Protein AF-A0A3C1U0Y8-F1 (afdb_monomer)

Secondary structure (DSSP, 8-state):
-HHHHHHHHHH---GGGEEEEEE---EE-TTS-EE--EEEEEPTTPPP---TTT-S------HHHHH-GGG------EETTEE-

Mean predicted aligned error: 4.92 Å

pLDDT: mean 93.58, std 6.44, range [65.44, 98.19]

Radius of gyration: 15.97 Å; Cα contacts (8 Å, |Δi|>4): 90; chains: 1; bounding box: 35×29×36 Å

Solvent-accessible surface area (backbone atoms only — not comparable to full-atom values): 5493 Å² total; per-residue (Å²): 108,68,71,50,53,50,40,29,64,42,28,47,40,56,68,87,48,41,49,77,77,49,71,56,80,69,42,73,45,100,86,68,50,80,43,73,48,71,46,63,52,65,51,92,85,67,72,72,44,54,30,76,92,83,29,94,73,85,85,88,74,62,64,71,69,70,70,39,66,91,75,61,82,90,79,75,47,72,58,96,86,39,81,84

Foldseek 3Di:
DVVLVVQCVFWVQDPVQKDWPAWDDWDQDPVGDTDIDTDIDGHPPDHTHGDVVHDPDDDDDDVVCVPPCVPDDDDWDDDVNDTD

Nearest PDB structures (foldseek):
  5t3p-assembly1_A  TM=8.251E-01  e=1.912E-03  Homo sapiens
  5qgk-assembly1_A  TM=9.265E-01  e=9.168E-03  Homo sapiens
  5qhg-assembly1_A  TM=9.287E-01  e=1.514E-02  Homo sapiens
  5cfi-assembly4_D  TM=8.273E-01  e=2.015E+00  Plasmodium falciparum 3D7
  8apo-assembly1_As  TM=2.420E-01  e=6.635E+00  Polytomella magna

Sequence (84 aa):
DTALREAQEEIALPSDAVQVLGGLDAVVSPVGFVVQPVVGLVAADTRLVADPGEVAQVLVLPLDALVDRSRHRRDTYLRNGQPR

Structure (mmCIF, N/CA/C/O backbone):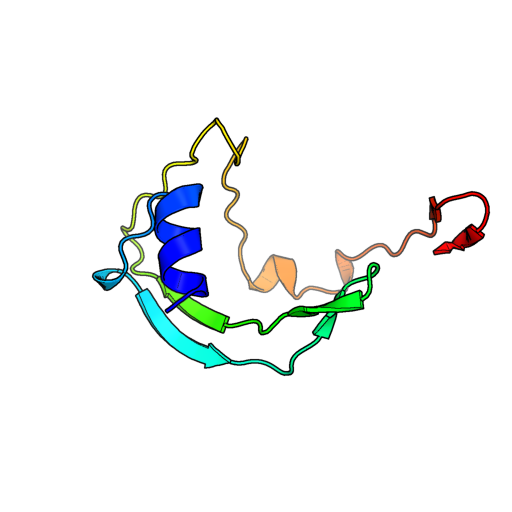
data_AF-A0A3C1U0Y8-F1
#
_entry.id   AF-A0A3C1U0Y8-F1
#
loop_
_atom_site.group_PDB
_atom_site.id
_atom_site.type_symbol
_atom_site.label_atom_id
_atom_site.label_alt_id
_atom_site.label_comp_id
_atom_site.label_asym_id
_atom_site.label_entity_id
_atom_site.label_seq_id
_atom_site.pdbx_PDB_ins_code
_atom_site.Cartn_x
_atom_site.Cartn_y
_atom_site.Cartn_z
_atom_site.occupancy
_atom_site.B_iso_or_equiv
_atom_site.auth_seq_id
_atom_site.auth_comp_id
_atom_site.auth_asym_id
_atom_site.auth_atom_id
_atom_site.pdbx_PDB_model_num
ATOM 1 N N . ASP A 1 1 ? 4.960 -4.085 12.728 1.00 85.31 1 ASP A N 1
ATOM 2 C CA . ASP A 1 1 ? 4.575 -2.896 13.518 1.00 85.31 1 ASP A CA 1
ATOM 3 C C . ASP A 1 1 ? 4.527 -1.632 12.677 1.00 85.31 1 ASP A C 1
ATOM 5 O O . ASP A 1 1 ? 3.430 -1.138 12.472 1.00 85.31 1 ASP A O 1
ATOM 9 N N . THR A 1 2 ? 5.641 -1.156 12.100 1.00 96.56 2 THR A N 1
ATOM 10 C CA . THR A 1 2 ? 5.670 0.107 11.327 1.00 96.56 2 THR A CA 1
ATOM 11 C C . THR A 1 2 ? 4.589 0.213 10.248 1.00 96.56 2 THR A C 1
ATOM 13 O O . THR A 1 2 ? 3.814 1.154 10.285 1.00 96.56 2 THR A O 1
ATOM 16 N N . ALA A 1 3 ? 4.472 -0.766 9.342 1.00 97.25 3 ALA A N 1
ATOM 17 C CA . ALA A 1 3 ? 3.492 -0.706 8.250 1.00 97.25 3 ALA A CA 1
ATOM 18 C C . ALA A 1 3 ? 2.030 -0.612 8.730 1.00 97.25 3 ALA A C 1
ATOM 20 O O . ALA A 1 3 ? 1.223 0.055 8.097 1.00 97.25 3 ALA A O 1
ATOM 21 N N . LEU A 1 4 ? 1.692 -1.267 9.848 1.00 97.50 4 LEU A N 1
ATOM 22 C CA . LEU A 1 4 ? 0.341 -1.208 10.414 1.00 97.50 4 LEU A CA 1
ATOM 23 C C . LEU A 1 4 ? 0.079 0.139 11.085 1.00 97.50 4 LEU A C 1
ATOM 25 O O . LEU A 1 4 ? -1.010 0.678 10.937 1.00 97.50 4 LEU A O 1
ATOM 29 N N . ARG A 1 5 ? 1.077 0.682 11.795 1.00 98.00 5 ARG A N 1
ATOM 30 C CA . ARG A 1 5 ? 0.976 2.006 12.412 1.00 98.00 5 ARG A CA 1
ATOM 31 C C . ARG A 1 5 ? 0.760 3.089 11.348 1.00 98.00 5 ARG A C 1
ATOM 33 O O . ARG A 1 5 ? -0.204 3.830 11.467 1.00 98.00 5 ARG A O 1
ATOM 40 N N . GLU A 1 6 ? 1.589 3.128 10.302 1.00 98.19 6 GLU A N 1
ATOM 41 C CA . GLU A 1 6 ? 1.438 4.128 9.228 1.00 98.19 6 GLU A CA 1
ATOM 42 C C . GLU A 1 6 ? 0.091 3.976 8.511 1.00 98.19 6 GLU A C 1
ATOM 44 O O . GLU A 1 6 ? -0.617 4.953 8.322 1.00 98.19 6 GLU A O 1
ATOM 49 N N . ALA A 1 7 ? -0.338 2.749 8.182 1.00 97.94 7 ALA A N 1
ATOM 50 C CA . ALA A 1 7 ? -1.642 2.546 7.547 1.00 97.94 7 ALA A CA 1
ATOM 51 C C . ALA A 1 7 ? -2.816 2.996 8.441 1.00 97.94 7 ALA A C 1
ATOM 53 O O . ALA A 1 7 ? -3.847 3.452 7.942 1.00 97.94 7 ALA A O 1
ATOM 54 N N . GLN A 1 8 ? -2.679 2.878 9.762 1.00 97.81 8 GLN A N 1
ATOM 55 C CA . GLN A 1 8 ? -3.664 3.406 10.696 1.00 97.81 8 GLN A CA 1
ATOM 56 C C . GLN A 1 8 ? -3.663 4.942 10.721 1.00 97.81 8 GLN A C 1
ATOM 58 O O . GLN A 1 8 ? -4.737 5.534 10.770 1.00 97.81 8 GLN A O 1
ATOM 63 N N . GLU A 1 9 ? -2.494 5.581 10.688 1.00 98.06 9 GLU A N 1
ATOM 64 C CA . GLU A 1 9 ? -2.358 7.045 10.684 1.00 98.06 9 GLU A CA 1
ATOM 65 C C . GLU A 1 9 ? -2.853 7.652 9.358 1.00 98.06 9 GLU A C 1
ATOM 67 O O . GLU A 1 9 ? -3.699 8.541 9.365 1.00 98.06 9 GLU A O 1
ATOM 72 N N . GLU A 1 10 ? -2.426 7.103 8.221 1.00 98.19 10 GLU A N 1
ATOM 73 C CA . GLU A 1 10 ? -2.662 7.670 6.888 1.00 98.19 10 GLU A CA 1
ATOM 74 C C . GLU A 1 10 ? -4.074 7.414 6.335 1.00 98.19 10 GLU A C 1
ATOM 76 O O . GLU A 1 10 ? -4.638 8.254 5.627 1.00 98.19 10 GLU A O 1
ATOM 81 N N . ILE A 1 11 ? -4.639 6.225 6.584 1.00 97.88 11 ILE A N 1
ATOM 82 C CA . ILE A 1 11 ? -5.910 5.787 5.972 1.00 97.88 11 ILE A CA 1
ATOM 83 C C . ILE A 1 11 ? -6.911 5.202 6.975 1.00 97.88 11 ILE A C 1
ATOM 85 O O . ILE A 1 11 ? -7.896 4.570 6.569 1.00 97.88 11 ILE A O 1
ATOM 89 N N . ALA A 1 12 ? -6.673 5.401 8.275 1.00 97.44 12 ALA A N 1
ATOM 90 C C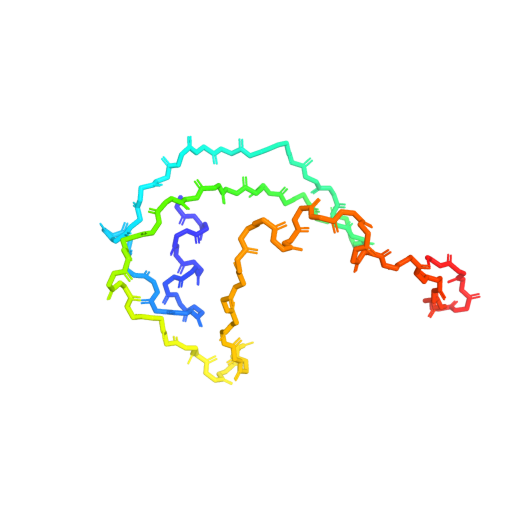A . ALA A 1 12 ? -7.514 4.905 9.362 1.00 97.44 12 ALA A CA 1
ATOM 91 C C . ALA A 1 12 ? -7.746 3.384 9.326 1.00 97.44 12 ALA A C 1
ATOM 93 O O . ALA A 1 12 ? -8.794 2.917 9.769 1.00 97.44 12 ALA A O 1
ATOM 94 N N . LEU A 1 13 ? -6.793 2.605 8.797 1.00 97.56 13 LEU A N 1
ATOM 95 C CA . LEU A 1 13 ? -6.899 1.148 8.734 1.00 97.56 13 LEU A CA 1
ATOM 96 C C . LEU A 1 13 ? -6.744 0.539 10.139 1.00 97.56 13 LEU A C 1
ATOM 98 O O . LEU A 1 13 ? -5.648 0.602 10.700 1.00 97.56 13 LEU A O 1
ATOM 102 N N . PRO A 1 14 ? -7.790 -0.083 10.717 1.00 96.25 14 PRO A N 1
ATOM 103 C CA . PRO A 1 14 ? -7.670 -0.734 12.014 1.00 96.25 14 PRO A CA 1
ATOM 104 C C . PRO A 1 14 ? -6.734 -1.941 11.916 1.00 96.25 14 PRO A C 1
ATOM 106 O O . PRO A 1 14 ? -6.830 -2.746 10.988 1.00 96.25 14 PRO A O 1
ATOM 109 N N . SER A 1 15 ? -5.824 -2.087 12.877 1.00 94.00 15 SER A N 1
ATOM 110 C CA . SER A 1 15 ? -4.837 -3.174 12.867 1.00 94.00 15 SER A CA 1
ATOM 111 C C . SER A 1 15 ? -5.466 -4.562 13.030 1.00 94.00 15 SER A C 1
ATOM 113 O O . SER A 1 15 ? -4.904 -5.543 12.549 1.00 94.00 15 SER A O 1
ATOM 115 N N . ASP A 1 16 ? -6.643 -4.647 13.650 1.00 94.94 16 ASP A N 1
ATOM 116 C CA . ASP A 1 16 ? -7.447 -5.862 13.799 1.00 94.94 16 ASP A CA 1
ATOM 117 C C . ASP A 1 16 ? -8.281 -6.207 12.551 1.00 94.94 16 ASP A C 1
ATOM 119 O O . ASP A 1 16 ? -8.727 -7.345 12.407 1.00 94.94 16 ASP A O 1
ATOM 123 N N . ALA A 1 17 ? -8.440 -5.266 11.616 1.00 96.69 17 ALA A N 1
ATOM 124 C CA . ALA A 1 17 ? -9.111 -5.480 10.334 1.00 96.69 17 ALA A CA 1
ATOM 125 C C . ALA A 1 17 ? -8.177 -6.036 9.240 1.00 96.69 17 ALA A C 1
ATOM 127 O O . ALA A 1 17 ? -8.618 -6.276 8.110 1.00 96.69 17 ALA A O 1
ATOM 128 N N . VAL A 1 18 ? -6.892 -6.246 9.559 1.00 97.19 18 VAL A N 1
ATOM 129 C CA . VAL A 1 18 ? -5.882 -6.791 8.645 1.00 97.19 18 VAL A CA 1
ATOM 130 C C . VAL A 1 18 ? -5.275 -8.085 9.160 1.00 97.19 18 VAL A C 1
ATOM 132 O O . VAL A 1 18 ? -4.726 -8.163 10.256 1.00 97.19 18 VAL A O 1
ATOM 135 N N . GLN A 1 19 ? -5.251 -9.085 8.284 1.00 97.75 19 GLN A N 1
ATOM 136 C CA . GLN A 1 19 ? -4.397 -10.253 8.434 1.00 97.75 19 GLN A CA 1
ATOM 137 C C . GLN A 1 19 ? -3.120 -10.057 7.613 1.00 97.75 19 GLN A C 1
ATOM 139 O O . GLN A 1 19 ? -3.150 -10.089 6.383 1.00 97.75 19 GLN A O 1
ATOM 144 N N . VAL A 1 20 ? -1.976 -9.898 8.278 1.00 97.19 20 VAL A N 1
ATOM 145 C CA . VAL A 1 20 ? -0.676 -9.855 7.593 1.00 97.19 20 VAL A CA 1
ATOM 146 C C . VAL A 1 20 ? -0.354 -11.233 7.014 1.00 97.19 20 VAL A C 1
ATOM 148 O O . VAL A 1 20 ? -0.301 -12.224 7.741 1.00 97.19 20 VAL A O 1
ATOM 151 N N . LEU A 1 21 ? -0.123 -11.290 5.702 1.00 97.81 21 LEU A N 1
ATOM 152 C CA . LEU A 1 21 ? 0.229 -12.516 4.981 1.00 97.81 21 LEU A CA 1
ATOM 153 C C . LEU A 1 21 ? 1.745 -12.741 4.935 1.00 97.81 21 LEU A C 1
ATOM 155 O O . LEU A 1 21 ? 2.196 -13.883 4.902 1.00 97.81 21 LEU A O 1
ATOM 159 N N . GLY A 1 22 ? 2.532 -11.664 4.937 1.00 97.12 22 GLY A N 1
ATOM 160 C CA . GLY A 1 22 ? 3.991 -11.734 4.941 1.00 97.12 22 GLY A CA 1
ATOM 161 C C . GLY A 1 22 ? 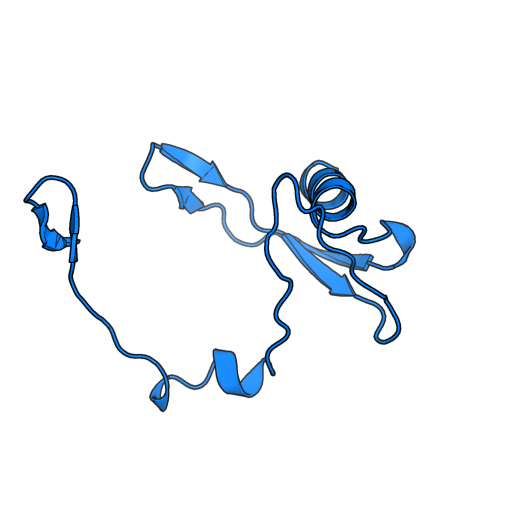4.659 -10.527 4.289 1.00 97.12 22 GLY A C 1
ATOM 162 O O . GLY A 1 22 ? 3.996 -9.590 3.840 1.00 97.12 22 GLY A O 1
ATOM 163 N N . GLY A 1 23 ? 5.990 -10.555 4.256 1.00 97.56 23 GLY A N 1
ATOM 164 C CA . GLY A 1 23 ? 6.811 -9.570 3.555 1.00 97.56 23 GLY A CA 1
ATOM 165 C C . GLY A 1 23 ? 7.191 -10.032 2.149 1.00 97.56 23 GLY A C 1
ATOM 166 O O . GLY A 1 23 ? 7.333 -11.229 1.907 1.00 97.56 23 GLY A O 1
ATOM 167 N N . LEU A 1 24 ? 7.374 -9.077 1.238 1.00 97.38 24 LEU A N 1
ATOM 168 C CA . LEU A 1 24 ? 8.041 -9.311 -0.049 1.00 97.38 24 LEU A CA 1
ATOM 169 C C . LEU A 1 24 ? 9.535 -8.987 0.062 1.00 97.38 24 LEU A C 1
ATOM 171 O O . LEU A 1 24 ? 9.990 -8.491 1.092 1.00 97.38 24 LEU A O 1
ATOM 175 N N . ASP A 1 25 ? 10.299 -9.222 -1.002 1.00 97.81 25 ASP A N 1
ATOM 176 C CA . ASP A 1 25 ? 11.698 -8.803 -1.045 1.00 97.81 25 ASP A CA 1
ATOM 177 C C . ASP A 1 25 ? 11.825 -7.288 -0.839 1.00 97.81 25 ASP A C 1
ATOM 179 O O . ASP A 1 25 ? 11.071 -6.488 -1.405 1.00 97.81 25 ASP A O 1
ATOM 183 N N . ALA A 1 26 ? 12.792 -6.894 -0.010 1.00 97.00 26 ALA A N 1
ATOM 184 C CA . ALA A 1 26 ? 13.079 -5.491 0.232 1.00 97.00 26 ALA A CA 1
ATOM 185 C C . ALA A 1 26 ? 13.566 -4.806 -1.052 1.00 97.00 26 ALA A C 1
ATOM 187 O O . ALA A 1 26 ? 14.330 -5.371 -1.838 1.00 97.00 26 ALA A O 1
ATOM 188 N N . VAL A 1 27 ? 13.161 -3.551 -1.236 1.00 96.19 27 VAL A N 1
ATOM 189 C CA . VAL A 1 27 ? 13.542 -2.736 -2.393 1.00 96.19 27 VAL A CA 1
ATOM 190 C C . VAL A 1 27 ? 14.285 -1.487 -1.944 1.00 96.19 27 VAL A C 1
ATOM 192 O O . VAL A 1 27 ? 13.994 -0.914 -0.896 1.00 96.19 27 VAL A O 1
ATOM 195 N N . VAL A 1 28 ? 15.250 -1.040 -2.745 1.00 95.50 28 VAL A N 1
ATOM 196 C CA . VAL A 1 28 ? 15.946 0.228 -2.504 1.00 95.50 28 VAL A CA 1
ATOM 197 C C . VAL A 1 28 ? 15.227 1.329 -3.275 1.00 95.50 28 VAL A C 1
ATOM 199 O O . VAL A 1 28 ? 15.127 1.285 -4.501 1.00 95.50 28 VAL A O 1
ATOM 202 N N . SER A 1 29 ? 14.710 2.319 -2.553 1.00 92.25 29 SER A N 1
ATOM 203 C CA . SER A 1 29 ? 14.052 3.488 -3.136 1.00 92.25 29 SER A CA 1
ATOM 204 C C . SER A 1 29 ? 15.028 4.326 -3.982 1.00 92.25 29 SER A C 1
ATOM 206 O O . SER A 1 29 ? 16.243 4.275 -3.771 1.00 92.25 29 SER A O 1
ATOM 208 N N . PRO A 1 30 ? 14.535 5.194 -4.887 1.00 86.31 30 PRO A N 1
ATOM 209 C CA . PRO A 1 30 ? 15.389 6.041 -5.729 1.00 86.31 30 PRO A CA 1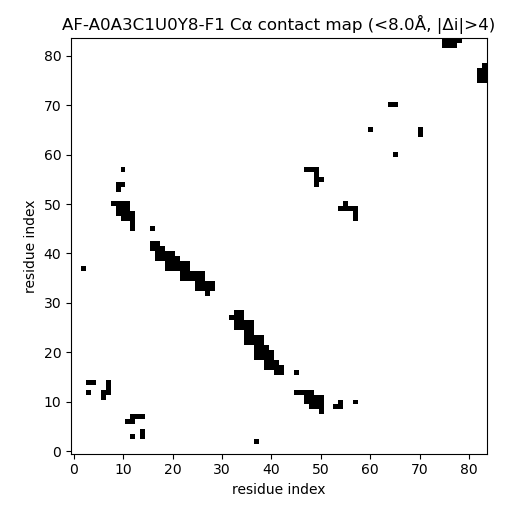
ATOM 210 C C . PRO A 1 30 ? 16.321 7.009 -4.983 1.00 86.31 30 PRO A C 1
ATOM 212 O O . PRO A 1 30 ? 17.182 7.625 -5.612 1.00 86.31 30 PRO A O 1
ATOM 215 N N . VAL A 1 31 ? 16.111 7.204 -3.680 1.00 89.75 31 VAL A N 1
ATOM 216 C CA . VAL A 1 31 ? 16.914 8.073 -2.805 1.00 89.75 31 VAL A CA 1
ATOM 217 C C . VAL A 1 31 ? 17.749 7.282 -1.786 1.00 89.75 31 VAL A C 1
ATOM 219 O O . VAL A 1 31 ? 18.426 7.887 -0.965 1.00 89.75 31 VAL A O 1
ATOM 222 N N . GLY A 1 32 ? 17.7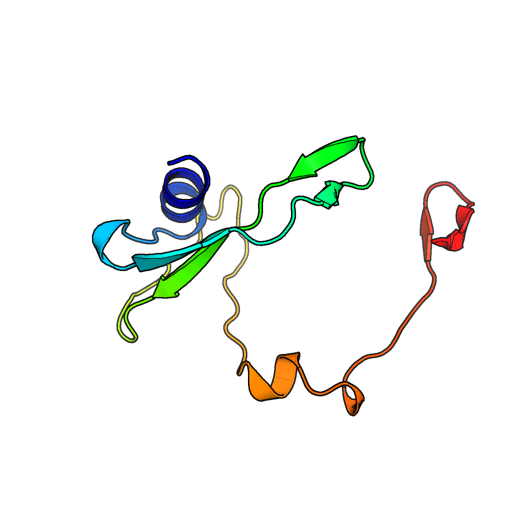50 5.945 -1.860 1.00 93.00 32 GLY A N 1
ATOM 223 C CA . GLY A 1 32 ? 18.658 5.081 -1.096 1.00 93.00 32 GLY A CA 1
ATOM 224 C C . GLY A 1 32 ? 18.076 4.438 0.166 1.00 93.00 32 GLY A C 1
ATOM 225 O O . GLY A 1 32 ? 18.774 3.662 0.811 1.00 93.00 32 GLY A O 1
ATOM 226 N N . PHE A 1 33 ? 16.813 4.697 0.520 1.00 94.62 33 PHE A N 1
ATOM 227 C CA . PHE A 1 33 ? 16.161 3.991 1.632 1.00 94.62 33 PHE A CA 1
ATOM 228 C C . PHE A 1 33 ? 15.829 2.546 1.267 1.00 94.62 33 PHE A C 1
ATOM 230 O O . PHE A 1 33 ? 15.334 2.297 0.167 1.00 94.62 33 PHE A O 1
ATOM 237 N N . VAL A 1 34 ? 16.036 1.624 2.208 1.00 96.56 34 VAL A N 1
ATOM 238 C CA . VAL A 1 34 ? 15.551 0.242 2.121 1.00 96.56 34 VAL A CA 1
ATOM 239 C C . VAL A 1 34 ? 14.101 0.207 2.592 1.00 96.56 34 VAL A C 1
ATOM 241 O O . VAL A 1 34 ? 13.806 0.590 3.722 1.00 96.56 34 VAL A O 1
ATOM 244 N N . VAL A 1 35 ? 13.204 -0.249 1.725 1.00 96.56 35 VAL A N 1
ATOM 245 C CA . VAL A 1 35 ? 11.768 -0.362 1.990 1.00 96.56 35 VAL A CA 1
ATOM 246 C C . VAL A 1 35 ? 11.402 -1.837 2.041 1.00 96.56 35 VAL A C 1
ATOM 248 O O . VAL A 1 35 ? 11.709 -2.579 1.110 1.00 96.56 35 VAL A O 1
ATOM 251 N N . GLN A 1 36 ? 10.740 -2.249 3.121 1.00 97.44 36 GLN A N 1
ATOM 252 C CA . GLN A 1 36 ? 10.225 -3.604 3.317 1.00 97.44 36 GLN A CA 1
ATOM 253 C C . GLN A 1 36 ? 8.720 -3.627 3.005 1.00 97.44 36 GLN A C 1
ATOM 255 O O . GLN A 1 36 ? 7.934 -3.168 3.837 1.00 97.44 36 GLN A O 1
ATOM 260 N N . PRO A 1 37 ? 8.283 -4.153 1.846 1.00 97.31 37 PRO A N 1
ATOM 261 C CA . PRO A 1 37 ? 6.864 -4.258 1.537 1.00 97.31 37 PRO A CA 1
ATOM 262 C C . PRO A 1 37 ? 6.217 -5.355 2.384 1.00 97.31 37 PRO A C 1
ATOM 264 O O . PRO A 1 37 ? 6.822 -6.408 2.615 1.00 97.31 37 PRO A O 1
ATOM 267 N N . VAL A 1 38 ? 4.977 -5.121 2.812 1.00 97.88 38 VAL A N 1
ATOM 268 C CA . VAL A 1 38 ? 4.167 -6.063 3.593 1.00 97.88 38 VAL A CA 1
ATOM 269 C C . VAL A 1 38 ? 2.819 -6.235 2.906 1.00 97.88 38 VAL A C 1
ATOM 271 O O . VAL A 1 38 ? 2.184 -5.252 2.530 1.00 97.88 38 VAL A O 1
ATOM 274 N N . VAL A 1 39 ? 2.385 -7.482 2.739 1.00 97.38 39 VAL A N 1
ATOM 275 C CA . VAL A 1 39 ? 1.082 -7.824 2.161 1.00 97.38 39 VAL A CA 1
ATOM 276 C C . VAL A 1 39 ? 0.117 -8.164 3.290 1.00 97.38 39 VAL A C 1
ATOM 278 O O . VAL A 1 39 ? 0.421 -9.003 4.140 1.00 97.38 39 VAL A O 1
ATOM 281 N N . GLY A 1 40 ? -1.054 -7.531 3.284 1.00 96.88 40 GLY A N 1
ATOM 282 C CA . GLY A 1 40 ? -2.143 -7.801 4.218 1.00 96.88 40 GLY A CA 1
ATOM 283 C C . GLY A 1 40 ? -3.455 -8.076 3.489 1.00 96.88 40 GLY A C 1
ATOM 284 O O . GLY A 1 40 ? -3.730 -7.478 2.450 1.00 96.88 40 GLY A O 1
ATOM 285 N N . LEU A 1 41 ? -4.258 -8.983 4.038 1.00 97.56 41 LEU A N 1
ATOM 286 C CA . LEU A 1 41 ? -5.642 -9.204 3.640 1.00 97.56 41 LEU A CA 1
ATOM 287 C C . LEU A 1 41 ? -6.545 -8.352 4.535 1.00 97.56 41 LEU A C 1
ATOM 289 O O . LEU A 1 41 ? -6.545 -8.529 5.752 1.00 97.56 41 LEU A O 1
ATOM 293 N N . VAL A 1 42 ? -7.285 -7.427 3.928 1.00 96.94 42 VAL A N 1
ATOM 294 C CA . VAL A 1 42 ? -8.185 -6.493 4.621 1.00 96.94 42 VAL A CA 1
ATOM 295 C C . VAL A 1 42 ? -9.608 -7.053 4.603 1.00 96.94 42 VAL A C 1
ATOM 297 O O . VAL A 1 42 ? -10.053 -7.562 3.570 1.00 96.94 42 VAL A O 1
ATOM 300 N N . ALA A 1 43 ? -10.338 -6.948 5.715 1.00 95.56 43 ALA A N 1
ATOM 301 C CA . ALA A 1 43 ? -11.753 -7.317 5.756 1.00 95.56 43 ALA A CA 1
ATOM 302 C C . ALA A 1 43 ? -12.581 -6.468 4.767 1.00 95.56 43 ALA A C 1
ATOM 304 O O . ALA A 1 43 ? -12.396 -5.255 4.667 1.00 95.56 43 ALA A O 1
ATOM 305 N N . ALA A 1 44 ? -13.492 -7.099 4.021 1.00 90.50 44 ALA A N 1
ATOM 306 C CA . ALA A 1 44 ? -14.178 -6.479 2.879 1.00 90.50 44 ALA A CA 1
ATOM 307 C C . ALA A 1 44 ? -15.046 -5.255 3.233 1.00 90.50 44 ALA A C 1
ATOM 309 O O . ALA A 1 44 ? -15.278 -4.396 2.385 1.00 90.50 44 ALA A O 1
ATOM 310 N N . ASP A 1 45 ? -15.536 -5.178 4.466 1.00 92.56 45 ASP A N 1
ATOM 311 C CA . ASP A 1 45 ? -16.369 -4.099 5.002 1.00 92.56 45 ASP A CA 1
ATOM 312 C C . ASP A 1 45 ? -15.564 -2.987 5.695 1.00 92.56 45 ASP A C 1
ATOM 314 O O . ASP A 1 45 ? -16.145 -2.019 6.198 1.00 92.56 45 ASP A O 1
ATOM 318 N N . THR A 1 46 ? -14.231 -3.085 5.681 1.00 95.69 46 THR A N 1
ATOM 319 C CA . THR A 1 46 ? -13.342 -2.080 6.266 1.00 95.69 46 THR A CA 1
ATOM 320 C C . THR A 1 46 ? -13.509 -0.742 5.559 1.00 95.69 46 THR A C 1
ATOM 322 O O . THR A 1 46 ? -13.296 -0.613 4.351 1.00 95.69 46 THR A O 1
ATOM 325 N N . ARG A 1 47 ? -13.862 0.289 6.328 1.00 94.50 47 ARG A N 1
ATOM 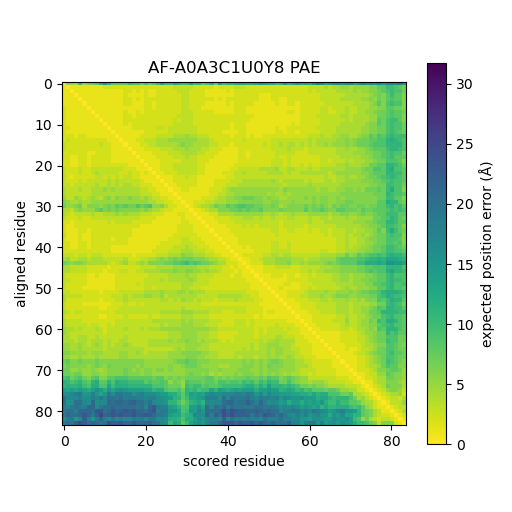326 C CA . ARG A 1 47 ? -13.933 1.666 5.835 1.00 94.50 47 ARG A CA 1
ATOM 327 C C . ARG A 1 47 ? -12.590 2.349 6.033 1.00 94.50 47 ARG A C 1
ATOM 329 O O . ARG A 1 47 ? -12.155 2.518 7.164 1.00 94.50 47 ARG A O 1
ATOM 336 N N . LEU A 1 48 ? -11.985 2.770 4.929 1.00 96.44 48 LEU A N 1
ATOM 337 C CA . LEU A 1 48 ? -10.758 3.559 4.926 1.00 96.44 48 LEU A CA 1
ATOM 338 C C . LEU A 1 48 ? -11.103 5.047 4.897 1.00 96.44 48 LEU A C 1
ATOM 340 O O . LEU A 1 48 ? -12.009 5.463 4.168 1.00 96.44 48 LEU A O 1
ATOM 344 N N . VAL A 1 49 ? -10.380 5.842 5.679 1.00 97.00 49 VAL A N 1
ATOM 345 C CA . VAL A 1 49 ? -10.544 7.296 5.754 1.00 97.00 49 VAL A CA 1
ATOM 346 C C . VAL A 1 49 ? -9.171 7.926 5.612 1.00 97.00 49 VAL A C 1
ATOM 348 O O . VAL A 1 49 ? -8.331 7.752 6.482 1.00 97.00 49 VAL A O 1
ATOM 351 N N . ALA A 1 50 ? -8.954 8.644 4.513 1.00 98.12 50 ALA A N 1
ATOM 352 C CA . ALA A 1 50 ? -7.710 9.367 4.284 1.00 98.12 50 ALA A CA 1
ATOM 353 C C . ALA A 1 50 ? -7.513 10.466 5.337 1.00 98.12 50 ALA A C 1
ATOM 355 O O . ALA A 1 50 ? -8.435 11.259 5.562 1.00 98.12 50 ALA A O 1
ATOM 356 N N . ASP A 1 51 ? -6.319 10.553 5.919 1.00 98.19 51 ASP A N 1
ATOM 357 C CA . ASP A 1 51 ? -5.881 11.752 6.627 1.00 98.19 51 ASP A CA 1
ATOM 358 C C . ASP A 1 51 ? -5.554 12.846 5.595 1.00 98.19 51 ASP A C 1
ATOM 360 O O . ASP A 1 51 ? -4.576 12.710 4.859 1.00 98.19 51 ASP A O 1
ATOM 364 N N . PRO A 1 52 ? -6.317 13.952 5.520 1.00 96.81 52 PRO A N 1
ATOM 365 C CA . PRO A 1 52 ? -6.073 15.009 4.540 1.00 96.81 52 PRO A CA 1
ATOM 366 C C . PRO A 1 52 ? -4.731 15.737 4.722 1.00 96.81 52 PRO A C 1
ATOM 368 O O . PRO A 1 52 ? -4.334 16.477 3.819 1.00 96.81 52 PRO A O 1
ATOM 371 N N . GLY A 1 53 ? -4.047 15.574 5.860 1.00 97.56 53 GLY A N 1
ATOM 372 C CA . GLY A 1 53 ? -2.701 16.107 6.075 1.00 97.56 53 GLY A CA 1
ATOM 373 C C . GLY A 1 53 ? -1.635 15.426 5.213 1.00 97.56 53 GLY A C 1
ATOM 374 O O . GLY A 1 53 ? -0.648 16.066 4.848 1.00 97.56 53 GLY A O 1
ATOM 375 N N . GLU A 1 54 ? -1.860 14.165 4.838 1.00 97.50 54 GLU A N 1
ATOM 376 C CA . GLU A 1 54 ? -0.860 13.324 4.167 1.00 97.50 54 GLU A CA 1
ATOM 377 C C . GLU A 1 54 ? -1.409 12.633 2.908 1.00 97.50 54 GLU A C 1
ATOM 379 O O . GLU A 1 54 ? -0.702 12.486 1.907 1.00 97.50 54 GLU A O 1
ATOM 384 N N . VAL A 1 55 ? -2.696 12.275 2.908 1.00 98.06 55 VAL A N 1
ATOM 385 C CA . VAL A 1 55 ? -3.370 11.497 1.866 1.00 98.06 55 VAL A CA 1
ATOM 386 C C . VAL A 1 55 ? -4.551 12.272 1.279 1.00 98.06 55 VAL A C 1
ATOM 388 O O . VAL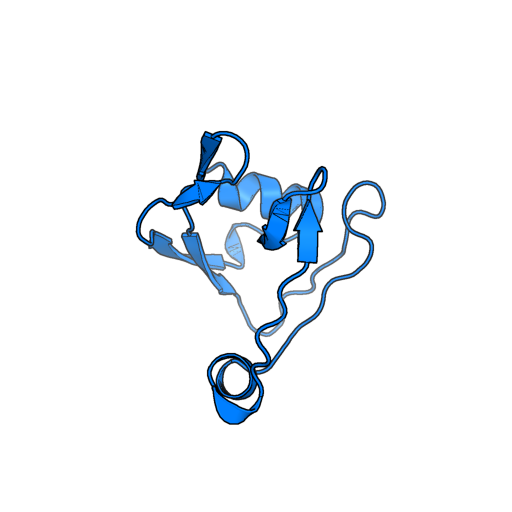 A 1 55 ? -5.566 12.521 1.921 1.00 98.06 55 VAL A O 1
ATOM 391 N N . ALA A 1 56 ? -4.465 12.601 -0.012 1.00 97.62 56 ALA A N 1
ATOM 392 C CA . ALA A 1 56 ? -5.539 13.311 -0.711 1.00 97.62 56 ALA A CA 1
ATOM 393 C C . ALA A 1 56 ? -6.759 12.422 -1.029 1.00 97.62 56 ALA A C 1
ATOM 395 O O . ALA A 1 56 ? -7.889 12.908 -1.048 1.00 97.62 56 ALA A O 1
ATOM 396 N N . GLN A 1 57 ? -6.538 11.139 -1.341 1.00 96.81 57 GLN A N 1
ATOM 397 C CA . GLN A 1 57 ? -7.598 10.183 -1.681 1.00 96.81 57 GLN A CA 1
ATOM 398 C C . GLN A 1 57 ? -7.123 8.726 -1.573 1.00 96.81 57 GLN A C 1
ATOM 400 O O . GLN A 1 57 ? -5.964 8.427 -1.858 1.00 96.81 57 GLN A O 1
ATOM 405 N N . VAL A 1 58 ? -8.051 7.814 -1.265 1.00 95.50 58 VAL A N 1
ATOM 406 C CA . VAL A 1 58 ? -7.846 6.357 -1.337 1.00 95.50 58 VAL A CA 1
ATOM 407 C C . VAL A 1 58 ? -8.530 5.815 -2.591 1.00 95.50 58 VAL A C 1
ATOM 409 O O . VAL A 1 58 ? -9.712 6.068 -2.820 1.00 95.50 58 VAL A O 1
ATOM 412 N N . LEU A 1 59 ? -7.792 5.057 -3.403 1.00 93.56 59 LEU A N 1
ATOM 413 C CA . LEU A 1 59 ? -8.298 4.417 -4.617 1.00 93.56 59 LEU A CA 1
ATOM 414 C C . LEU A 1 59 ? -8.256 2.897 -4.456 1.00 93.56 59 LEU A C 1
ATOM 416 O O . LEU A 1 59 ? -7.248 2.347 -4.020 1.00 93.56 59 LEU A O 1
ATOM 420 N N . VAL A 1 60 ? -9.332 2.220 -4.858 1.00 92.00 60 VAL A N 1
ATOM 421 C CA . VAL A 1 60 ? -9.421 0.754 -4.857 1.00 92.00 60 VAL A CA 1
ATOM 422 C C . VAL A 1 60 ? -9.549 0.271 -6.294 1.00 92.00 60 VAL A C 1
ATOM 424 O O . VAL A 1 60 ? -10.390 0.759 -7.049 1.00 92.00 60 VAL A O 1
ATOM 427 N N . LEU A 1 61 ? -8.702 -0.683 -6.677 1.00 91.81 61 LEU A N 1
ATOM 428 C CA . LEU A 1 61 ? -8.657 -1.241 -8.024 1.00 91.81 61 LEU A CA 1
ATOM 429 C C . LEU A 1 61 ? -8.773 -2.768 -7.973 1.00 91.81 61 LEU A C 1
ATOM 431 O O . LEU A 1 61 ? -8.162 -3.391 -7.102 1.00 91.81 61 LEU A O 1
ATOM 435 N N . PRO A 1 62 ? -9.508 -3.384 -8.915 1.00 94.38 62 PRO A N 1
ATOM 436 C CA . PRO A 1 62 ? -9.489 -4.828 -9.092 1.00 94.38 62 PRO A CA 1
ATOM 437 C C . PRO A 1 62 ? -8.066 -5.332 -9.366 1.00 94.38 62 PRO A C 1
ATOM 439 O O . PRO A 1 62 ? -7.339 -4.767 -10.190 1.00 94.38 62 PRO A O 1
ATOM 442 N N . LEU A 1 63 ? -7.658 -6.398 -8.671 1.00 93.19 63 LEU A N 1
ATOM 443 C CA . LEU A 1 63 ? -6.306 -6.947 -8.804 1.00 93.19 63 LEU A CA 1
ATOM 444 C C . LEU A 1 63 ? -6.048 -7.499 -10.212 1.00 93.19 63 LEU A C 1
ATOM 446 O O . LEU A 1 63 ? -4.952 -7.334 -10.739 1.00 93.19 63 LEU A O 1
ATOM 450 N N . ASP A 1 64 ? -7.053 -8.113 -10.835 1.00 95.38 64 ASP A N 1
ATOM 451 C CA . ASP A 1 64 ? -6.992 -8.611 -12.213 1.00 95.38 64 ASP A CA 1
ATOM 452 C C . ASP A 1 64 ? -6.680 -7.490 -13.217 1.00 95.38 64 ASP A C 1
ATOM 454 O O . ASP A 1 64 ? -5.818 -7.650 -14.081 1.00 95.38 64 ASP A O 1
ATOM 458 N N . ALA A 1 65 ? -7.294 -6.319 -13.046 1.00 93.69 65 ALA A N 1
ATOM 459 C CA . ALA A 1 65 ? -6.999 -5.136 -13.843 1.00 93.69 65 ALA A CA 1
ATOM 460 C C . ALA A 1 65 ? -5.577 -4.603 -13.602 1.00 93.69 65 ALA A C 1
ATOM 462 O O . ALA A 1 65 ? -4.964 -4.078 -14.531 1.00 93.69 65 ALA A O 1
ATOM 463 N N . LEU A 1 66 ? -5.044 -4.735 -12.381 1.00 92.81 66 LEU A N 1
ATOM 464 C CA . LEU A 1 66 ? -3.692 -4.283 -12.039 1.00 92.81 66 LEU A CA 1
ATOM 465 C C . LEU A 1 66 ? -2.607 -5.182 -12.654 1.00 92.81 66 LEU A C 1
ATOM 467 O O . LEU A 1 66 ? -1.574 -4.678 -13.099 1.00 92.81 66 LEU A O 1
ATOM 471 N N . VAL A 1 67 ? -2.831 -6.499 -12.699 1.00 94.31 67 VAL A N 1
ATOM 472 C CA . VAL A 1 67 ? -1.851 -7.470 -13.227 1.00 94.31 67 VAL A CA 1
ATOM 473 C C . VAL A 1 67 ? -1.924 -7.661 -14.748 1.00 94.31 67 VAL A C 1
ATOM 475 O O . VAL A 1 67 ? -1.008 -8.247 -15.332 1.00 94.31 67 VAL A O 1
ATOM 478 N N . ASP A 1 68 ? -2.969 -7.152 -15.405 1.00 95.88 68 ASP A N 1
ATOM 479 C CA . ASP A 1 68 ? -3.123 -7.174 -16.861 1.00 95.88 68 ASP A CA 1
ATOM 480 C C . ASP A 1 68 ? -2.083 -6.275 -17.556 1.00 95.88 68 ASP A C 1
ATOM 482 O O . ASP A 1 68 ? -2.220 -5.053 -17.654 1.00 95.88 68 ASP A O 1
ATOM 486 N N . ARG A 1 69 ? -1.041 -6.909 -18.106 1.00 94.00 69 ARG A N 1
ATOM 487 C CA . ARG A 1 69 ? 0.062 -6.224 -18.798 1.00 94.00 69 ARG A CA 1
ATOM 488 C C . ARG A 1 69 ? -0.365 -5.465 -20.051 1.00 94.00 69 ARG A C 1
ATOM 490 O O . ARG A 1 69 ? 0.369 -4.575 -20.472 1.00 94.00 69 ARG A O 1
ATOM 497 N N . SER A 1 70 ? -1.514 -5.782 -20.653 1.00 96.12 70 SER A N 1
ATOM 498 C CA . SER A 1 70 ? -2.012 -5.032 -21.816 1.00 96.12 70 SER A CA 1
ATOM 499 C C . SER A 1 70 ? -2.407 -3.596 -21.454 1.00 96.12 70 SER A C 1
ATOM 501 O O . SER A 1 70 ? -2.414 -2.716 -22.314 1.00 96.12 70 SER A O 1
ATOM 503 N N . ARG A 1 71 ? -2.672 -3.342 -20.166 1.00 93.19 71 ARG A N 1
ATOM 504 C CA . ARG A 1 71 ? -3.022 -2.027 -19.614 1.00 93.19 71 ARG A CA 1
ATOM 505 C C . ARG A 1 71 ? -1.809 -1.232 -19.141 1.00 93.19 71 ARG A C 1
ATOM 507 O O . ARG A 1 71 ? -1.965 -0.132 -18.616 1.00 93.19 71 ARG A O 1
ATOM 514 N N . HIS A 1 72 ? -0.600 -1.768 -19.293 1.00 93.81 72 HIS A N 1
ATOM 515 C CA . HIS A 1 72 ? 0.624 -1.106 -18.853 1.00 93.81 72 HIS A CA 1
ATOM 516 C C . HIS A 1 72 ? 1.261 -0.348 -20.017 1.00 93.81 72 HIS A C 1
ATOM 518 O O . HIS A 1 72 ? 1.562 -0.923 -21.061 1.00 93.81 72 HIS A O 1
ATOM 524 N N . ARG A 1 73 ? 1.535 0.943 -19.816 1.00 93.75 73 ARG A N 1
ATOM 525 C CA . ARG A 1 73 ? 2.395 1.740 -20.698 1.00 93.75 73 ARG A CA 1
ATOM 526 C C . ARG A 1 73 ? 3.662 2.103 -19.938 1.00 93.75 73 ARG A C 1
ATOM 528 O O . ARG A 1 73 ? 3.590 2.515 -18.784 1.00 93.75 73 ARG A O 1
ATOM 535 N N . ARG A 1 74 ? 4.818 1.940 -20.578 1.00 88.88 74 ARG A N 1
ATOM 536 C CA . ARG A 1 74 ? 6.095 2.400 -20.033 1.00 88.88 74 ARG A CA 1
ATOM 537 C C . ARG A 1 74 ? 6.452 3.718 -20.690 1.00 88.88 74 ARG A C 1
ATOM 539 O O . ARG A 1 74 ? 6.610 3.761 -21.905 1.00 88.88 74 ARG A O 1
ATOM 546 N N . ASP A 1 75 ? 6.613 4.740 -19.869 1.00 87.44 75 ASP A N 1
ATOM 547 C CA . ASP A 1 75 ? 7.094 6.044 -20.297 1.00 87.44 75 ASP A CA 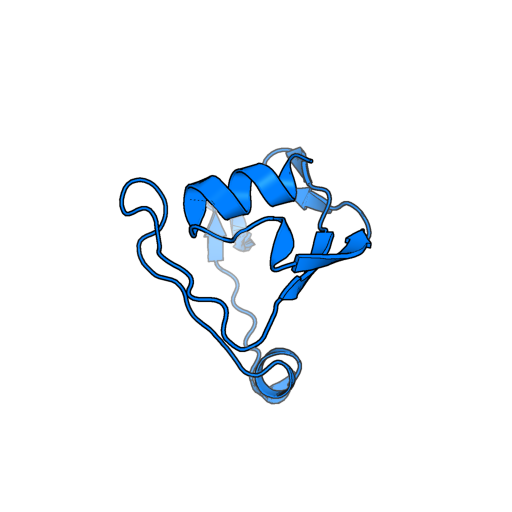1
ATOM 548 C C . ASP A 1 75 ? 8.481 6.291 -19.703 1.00 87.44 75 ASP A C 1
ATOM 550 O O . ASP A 1 75 ? 8.802 5.785 -18.628 1.00 87.44 75 ASP A O 1
ATOM 554 N N . THR A 1 76 ? 9.290 7.075 -20.409 1.00 85.81 76 THR A N 1
ATOM 555 C CA . THR A 1 76 ? 10.557 7.609 -19.902 1.00 85.81 76 THR A CA 1
ATOM 556 C C . THR A 1 76 ? 10.352 9.081 -19.593 1.00 85.81 76 THR A C 1
ATOM 558 O O . THR A 1 76 ? 9.829 9.818 -20.433 1.00 85.81 76 THR A O 1
ATOM 561 N N . TYR A 1 77 ? 10.774 9.528 -18.414 1.00 80.88 77 TYR A N 1
ATOM 562 C CA . TYR A 1 77 ? 10.709 10.942 -18.043 1.00 80.88 77 TYR A CA 1
ATOM 563 C C . TYR A 1 77 ? 12.064 11.449 -17.559 1.00 80.88 77 TYR A C 1
ATOM 565 O O . TYR A 1 77 ? 12.929 10.691 -17.122 1.00 80.88 77 TYR A O 1
ATOM 573 N N . LEU A 1 78 ? 12.279 12.758 -17.678 1.00 86.06 78 LEU A N 1
ATOM 574 C CA . LEU A 1 78 ? 13.528 13.385 -17.260 1.00 86.06 78 LEU A CA 1
ATOM 575 C C . LEU A 1 78 ? 13.463 13.720 -15.769 1.00 86.06 78 LEU A C 1
ATOM 577 O O . LEU A 1 78 ? 12.611 14.495 -15.336 1.00 86.06 78 LEU A O 1
ATOM 581 N N . ARG A 1 79 ? 14.411 13.196 -14.989 1.00 73.06 79 ARG A N 1
ATOM 582 C CA . ARG A 1 79 ? 14.660 13.617 -13.604 1.00 73.06 79 ARG A CA 1
ATOM 583 C C . ARG A 1 79 ? 16.032 14.281 -13.545 1.00 73.06 79 ARG A C 1
ATOM 585 O O . ARG A 1 79 ? 17.037 13.636 -13.823 1.00 73.06 79 ARG A O 1
ATOM 592 N N . ASN A 1 80 ? 16.082 15.572 -13.210 1.00 80.94 80 ASN A N 1
ATOM 593 C CA . ASN A 1 80 ? 17.313 16.382 -13.209 1.00 80.94 80 ASN A CA 1
ATOM 594 C C . ASN A 1 80 ? 18.079 16.336 -14.552 1.00 80.94 80 ASN A C 1
ATOM 596 O O . ASN A 1 80 ? 19.305 16.269 -14.576 1.00 80.94 80 ASN A O 1
ATOM 600 N N . GLY A 1 81 ? 17.351 16.315 -15.675 1.00 79.31 81 GLY A N 1
ATOM 601 C CA . GLY A 1 81 ? 17.934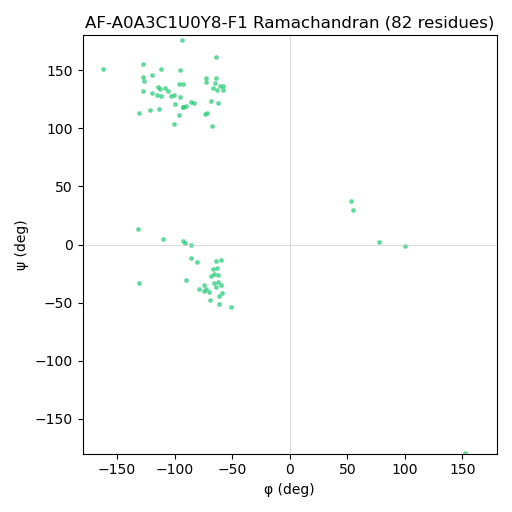 16.259 -17.022 1.00 79.31 81 GLY A CA 1
ATOM 602 C C . GLY A 1 81 ? 18.434 14.879 -17.465 1.00 79.31 81 GLY A C 1
ATOM 603 O O . GLY A 1 81 ? 18.945 14.761 -18.573 1.00 79.31 81 GLY A O 1
ATOM 604 N N . GLN A 1 82 ? 18.272 13.837 -16.643 1.00 75.19 82 GLN A N 1
ATOM 605 C CA . GLN A 1 82 ? 18.633 12.461 -16.989 1.00 75.19 82 GLN A CA 1
ATOM 606 C C . GLN A 1 82 ? 17.371 11.608 -17.214 1.00 75.19 82 GLN A C 1
ATOM 608 O O . GLN A 1 82 ? 16.448 11.691 -16.394 1.00 75.19 82 GLN A O 1
ATOM 613 N N . PRO A 1 83 ? 17.306 10.797 -18.288 1.00 73.25 83 PRO A N 1
ATOM 614 C CA . PRO A 1 83 ? 16.185 9.894 -18.524 1.00 73.25 83 PRO A CA 1
ATOM 615 C C . PRO A 1 83 ? 16.095 8.812 -17.440 1.00 73.25 83 PRO A C 1
ATOM 617 O O . PRO A 1 83 ? 17.112 8.266 -17.002 1.00 73.25 83 PRO A O 1
ATOM 620 N N . ARG A 1 84 ? 14.868 8.524 -17.004 1.00 65.44 84 ARG A N 1
ATOM 621 C CA . ARG A 1 84 ? 14.504 7.469 -16.053 1.00 65.44 84 ARG A CA 1
ATOM 622 C C . ARG A 1 84 ? 13.364 6.631 -16.605 1.00 65.44 84 ARG A C 1
ATOM 624 O O . ARG A 1 84 ? 12.468 7.222 -17.251 1.00 65.44 84 ARG A O 1
#